Protein AF-A0A0R3D6L5-F1 (afdb_monomer_lite)

Radius of gyration: 11.18 Å; chains: 1; bounding box: 20×21×36 Å

Structure (mmCIF, N/CA/C/O backbone):
data_AF-A0A0R3D6L5-F1
#
_entry.id   AF-A0A0R3D6L5-F1
#
loop_
_atom_site.group_PDB
_atom_site.id
_atom_site.type_symbol
_atom_site.label_atom_id
_atom_site.label_alt_id
_atom_site.label_comp_id
_atom_site.label_asym_id
_atom_site.label_entity_id
_atom_site.label_seq_id
_atom_site.pdbx_PDB_ins_code
_atom_site.Cartn_x
_atom_site.Cartn_y
_atom_site.Cartn_z
_atom_site.occupancy
_atom_site.B_iso_or_equiv
_atom_site.auth_seq_id
_atom_site.auth_comp_id
_atom_site.auth_asym_id
_atom_site.auth_atom_id
_atom_site.pdbx_PDB_model_num
ATOM 1 N N . MET A 1 1 ? -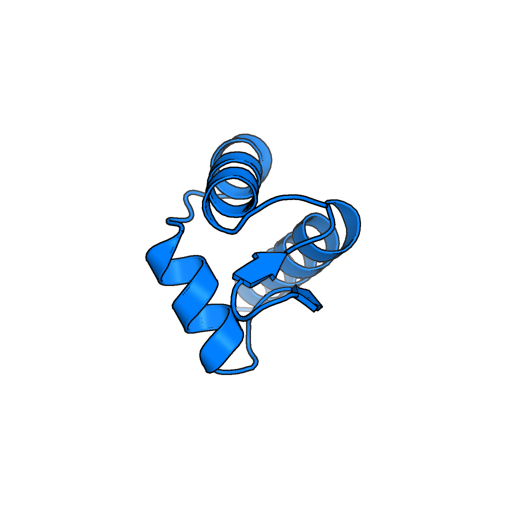4.863 4.765 -10.355 1.00 83.44 1 MET A N 1
ATOM 2 C CA . MET A 1 1 ? -3.679 4.226 -9.655 1.00 83.44 1 MET A CA 1
ATOM 3 C C . MET A 1 1 ? -2.998 5.373 -8.932 1.00 83.44 1 MET A C 1
ATOM 5 O O . MET A 1 1 ? -2.944 6.457 -9.495 1.00 83.44 1 MET A O 1
ATOM 9 N N . LEU A 1 2 ? -2.554 5.153 -7.700 1.00 90.94 2 LEU A N 1
ATOM 10 C CA . LEU A 1 2 ? -1.886 6.124 -6.837 1.00 90.94 2 LEU A CA 1
ATOM 11 C C . LEU A 1 2 ? -0.386 5.834 -6.806 1.00 90.94 2 LEU A C 1
ATOM 13 O O . LEU A 1 2 ? 0.018 4.675 -6.740 1.00 90.94 2 LEU A O 1
ATOM 17 N N . THR A 1 3 ? 0.441 6.869 -6.807 1.00 93.50 3 THR A N 1
ATOM 18 C CA . THR A 1 3 ? 1.875 6.747 -6.516 1.00 93.50 3 THR A CA 1
ATOM 19 C C . THR A 1 3 ? 2.107 6.343 -5.057 1.00 93.50 3 THR A C 1
ATOM 21 O O . THR A 1 3 ? 1.220 6.460 -4.210 1.00 93.50 3 THR A O 1
ATOM 24 N N . LYS A 1 4 ? 3.332 5.922 -4.713 1.00 91.06 4 LYS A N 1
A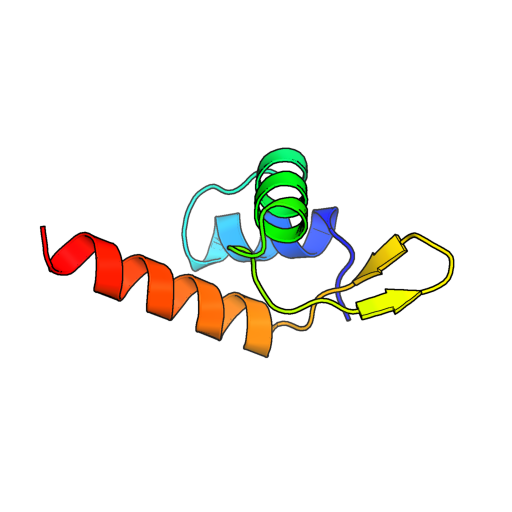TOM 25 C CA . LYS A 1 4 ? 3.696 5.602 -3.317 1.00 91.06 4 LYS A CA 1
ATOM 26 C C . LYS A 1 4 ? 3.410 6.738 -2.320 1.00 91.06 4 LYS A C 1
ATOM 28 O O . LYS A 1 4 ? 3.093 6.459 -1.168 1.00 91.06 4 LYS A O 1
ATOM 33 N N . GLN A 1 5 ? 3.552 8.001 -2.737 1.00 93.00 5 GLN A N 1
ATOM 34 C CA . GLN A 1 5 ? 3.271 9.153 -1.875 1.00 93.00 5 GLN A CA 1
ATOM 35 C C . GLN A 1 5 ? 1.770 9.320 -1.662 1.00 93.00 5 GLN A C 1
ATOM 37 O O . GLN A 1 5 ? 1.327 9.390 -0.520 1.00 93.00 5 GLN A O 1
ATOM 42 N N . GLU A 1 6 ? 0.987 9.294 -2.738 1.00 94.06 6 GLU A N 1
ATOM 43 C CA . GLU A 1 6 ? -0.472 9.407 -2.657 1.00 94.06 6 GLU A CA 1
ATOM 44 C C . GLU A 1 6 ? -1.092 8.248 -1.872 1.00 94.06 6 GLU A C 1
ATOM 46 O O . GLU A 1 6 ? -1.988 8.464 -1.061 1.00 94.06 6 GLU A O 1
ATOM 51 N N . ALA A 1 7 ? -0.582 7.029 -2.057 1.00 93.06 7 ALA A N 1
ATOM 52 C CA . ALA A 1 7 ? -1.017 5.848 -1.321 1.00 93.06 7 ALA A CA 1
ATOM 53 C C . ALA A 1 7 ? -0.758 5.977 0.190 1.00 93.06 7 ALA A C 1
ATOM 55 O O . ALA A 1 7 ? -1.625 5.661 1.004 1.00 93.06 7 ALA A O 1
ATOM 56 N N . ALA A 1 8 ? 0.409 6.494 0.578 1.00 92.62 8 ALA A N 1
ATOM 57 C CA . ALA A 1 8 ? 0.743 6.732 1.979 1.00 92.62 8 ALA A CA 1
ATOM 58 C C . ALA A 1 8 ? -0.117 7.839 2.610 1.00 92.62 8 ALA A C 1
ATOM 60 O O . ALA A 1 8 ? -0.604 7.680 3.732 1.00 92.62 8 ALA A O 1
ATOM 61 N N . SER A 1 9 ? -0.358 8.934 1.881 1.00 93.69 9 SER A N 1
ATOM 62 C CA . SER A 1 9 ? -1.278 9.994 2.310 1.00 93.69 9 SER A CA 1
ATOM 63 C C . SER A 1 9 ? -2.703 9.469 2.467 1.00 93.69 9 SER A C 1
ATOM 65 O O . SER A 1 9 ? -3.352 9.746 3.472 1.00 93.69 9 SER A O 1
ATOM 67 N N . TYR A 1 10 ? -3.173 8.662 1.519 1.00 93.38 10 TYR A N 1
ATOM 68 C CA . TYR A 1 10 ? -4.492 8.043 1.560 1.00 93.38 10 TYR A CA 1
ATOM 69 C C . TYR A 1 10 ? -4.663 7.128 2.786 1.00 93.38 10 TYR A C 1
ATOM 71 O O . TYR A 1 10 ? -5.626 7.279 3.540 1.00 93.38 10 TYR A O 1
ATOM 79 N N . LEU A 1 11 ? -3.690 6.247 3.050 1.00 90.44 11 LEU A N 1
ATOM 80 C CA . LEU A 1 11 ? -3.680 5.394 4.245 1.00 90.44 11 LEU A CA 1
ATOM 81 C C . LEU A 1 11 ? -3.652 6.215 5.542 1.00 90.44 11 LEU A C 1
ATOM 83 O O . LEU A 1 11 ? -4.392 5.900 6.474 1.00 90.44 11 LEU A O 1
ATOM 87 N N . SER A 1 12 ? -2.853 7.285 5.583 1.00 90.31 12 SER A N 1
ATOM 88 C CA . SER A 1 12 ? -2.737 8.171 6.749 1.00 90.31 12 SER A CA 1
ATOM 89 C C . SER A 1 12 ? -4.028 8.910 7.075 1.00 90.31 12 SER A C 1
ATOM 91 O O . SER A 1 12 ? -4.364 9.051 8.247 1.00 90.31 12 SER A O 1
ATOM 93 N N . LEU A 1 13 ? -4.760 9.360 6.056 1.00 89.56 13 LEU A N 1
ATOM 94 C CA . LEU A 1 13 ? -6.020 10.079 6.239 1.00 89.56 13 LEU A CA 1
ATOM 95 C C . LEU A 1 13 ? -7.166 9.160 6.670 1.00 89.56 13 LEU A C 1
ATOM 97 O O . LEU A 1 13 ? -8.045 9.588 7.412 1.00 89.56 13 LEU A O 1
ATOM 101 N N . ARG A 1 14 ? -7.186 7.913 6.184 1.00 87.00 14 ARG A N 1
ATOM 102 C CA . ARG A 1 14 ? -8.374 7.050 6.270 1.00 87.00 14 ARG A CA 1
ATOM 103 C C . ARG A 1 14 ? -8.231 5.875 7.233 1.00 87.00 14 ARG A C 1
ATOM 105 O O . ARG A 1 14 ? -9.232 5.385 7.758 1.00 87.00 14 ARG A O 1
ATOM 112 N N . HIS A 1 15 ? -7.004 5.415 7.477 1.00 85.38 15 HIS A N 1
ATOM 113 C CA . HIS A 1 15 ? -6.768 4.175 8.209 1.00 85.38 15 HIS A CA 1
ATOM 114 C C . HIS A 1 15 ? -5.844 4.319 9.413 1.00 85.38 15 HIS A C 1
ATOM 116 O O . HIS A 1 15 ? -6.274 3.990 10.521 1.00 85.38 15 HIS A O 1
ATOM 122 N N . PHE A 1 16 ? -4.593 4.724 9.191 1.00 84.69 16 PHE A N 1
ATOM 123 C CA . PHE A 1 16 ? -3.547 4.877 10.206 1.00 84.69 16 PHE A CA 1
ATOM 124 C C . PHE A 1 16 ? -2.335 5.593 9.607 1.00 84.69 16 PHE A C 1
ATOM 126 O O . PHE A 1 16 ? -2.059 5.455 8.416 1.00 84.69 16 PHE A O 1
ATOM 133 N N . ALA A 1 17 ? -1.578 6.306 10.445 1.00 87.06 17 ALA A N 1
ATOM 134 C CA . ALA A 1 17 ? -0.377 7.015 10.017 1.00 87.06 17 ALA A CA 1
ATOM 135 C C . ALA A 1 17 ? 0.611 6.067 9.310 1.00 87.06 17 ALA A C 1
ATOM 137 O O . ALA A 1 17 ? 1.098 5.095 9.892 1.00 87.06 17 ALA A O 1
ATOM 138 N N . MET A 1 18 ? 0.897 6.357 8.041 1.00 87.31 18 MET A N 1
ATOM 139 C CA . MET A 1 18 ? 1.769 5.566 7.179 1.00 87.31 18 MET A CA 1
ATOM 140 C C . MET A 1 18 ? 2.616 6.494 6.314 1.00 87.31 18 MET A C 1
ATOM 142 O O . MET A 1 18 ? 2.096 7.332 5.581 1.00 87.31 18 MET A O 1
ATOM 146 N N . THR A 1 19 ? 3.936 6.324 6.355 1.00 91.94 19 THR A N 1
ATOM 147 C CA . THR A 1 19 ? 4.848 7.084 5.492 1.00 91.94 19 THR A CA 1
ATOM 148 C C . THR A 1 19 ? 5.085 6.349 4.177 1.00 91.94 19 THR A C 1
ATOM 150 O O . THR A 1 19 ? 5.049 5.121 4.117 1.00 91.94 19 THR A O 1
ATOM 153 N N . ALA A 1 20 ? 5.401 7.088 3.110 1.00 89.50 20 ALA A N 1
ATOM 154 C CA . ALA A 1 20 ? 5.729 6.488 1.812 1.00 89.50 20 ALA A CA 1
ATOM 155 C C . ALA A 1 20 ? 6.951 5.556 1.881 1.00 89.50 20 ALA A C 1
ATOM 157 O O . ALA A 1 20 ? 7.033 4.584 1.133 1.00 89.50 20 ALA A O 1
ATOM 158 N N . HIS A 1 21 ? 7.891 5.840 2.789 1.00 89.75 21 HIS A N 1
ATOM 159 C CA . HIS A 1 21 ? 9.039 4.973 3.042 1.00 89.75 21 HIS A CA 1
ATOM 160 C C . HIS A 1 21 ? 8.611 3.657 3.698 1.00 89.75 21 HIS A C 1
ATOM 162 O O . HIS A 1 21 ? 8.948 2.592 3.190 1.00 89.75 21 HIS A O 1
ATOM 168 N N . ALA A 1 22 ? 7.810 3.718 4.767 1.00 89.94 22 ALA A N 1
ATOM 169 C CA . ALA A 1 22 ? 7.297 2.522 5.431 1.00 89.94 22 ALA A CA 1
ATOM 170 C C . ALA A 1 22 ? 6.428 1.673 4.488 1.00 89.94 22 ALA A C 1
ATOM 172 O O . ALA A 1 22 ? 6.564 0.452 4.462 1.00 89.94 22 ALA A O 1
ATOM 173 N N . LEU A 1 23 ? 5.599 2.311 3.656 1.00 89.94 23 LEU A N 1
ATOM 174 C CA . LEU A 1 23 ? 4.804 1.633 2.632 1.00 89.94 23 LEU A CA 1
ATOM 175 C C . LEU A 1 23 ? 5.691 0.884 1.623 1.00 89.94 23 LEU A C 1
ATOM 177 O O . LEU A 1 23 ? 5.436 -0.280 1.320 1.00 89.94 23 LEU A O 1
ATOM 181 N N . ALA A 1 24 ? 6.764 1.521 1.146 1.00 89.12 24 ALA A N 1
ATOM 182 C CA . ALA A 1 24 ? 7.714 0.890 0.233 1.00 89.12 24 ALA A CA 1
ATOM 183 C C . ALA A 1 24 ? 8.480 -0.271 0.891 1.00 89.12 24 ALA A C 1
ATOM 185 O O . ALA A 1 24 ? 8.695 -1.300 0.257 1.00 89.12 24 ALA A O 1
ATOM 186 N N . GLU A 1 25 ? 8.863 -0.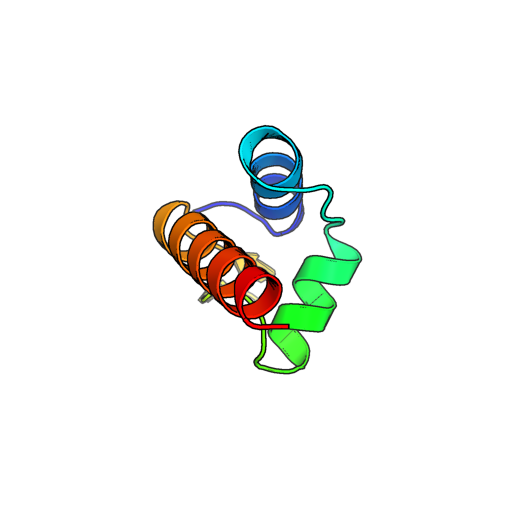145 2.162 1.00 90.94 25 GLU A N 1
ATOM 187 C CA . GLU A 1 25 ? 9.496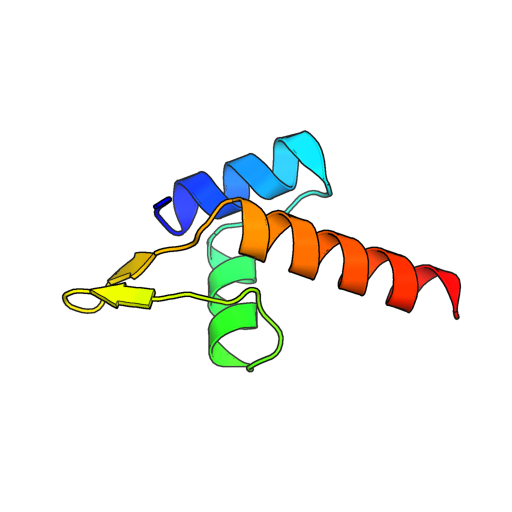 -1.234 2.916 1.00 90.94 25 GLU A CA 1
ATOM 188 C C . GLU A 1 25 ? 8.543 -2.419 3.117 1.00 90.94 25 GLU A C 1
ATOM 190 O O . GLU A 1 25 ? 8.949 -3.573 2.975 1.00 90.94 25 GLU A O 1
ATOM 195 N N . HIS A 1 26 ? 7.260 -2.158 3.377 1.00 89.50 26 HIS A N 1
ATOM 196 C CA . HIS A 1 26 ? 6.235 -3.199 3.427 1.00 89.50 26 HIS A CA 1
ATOM 197 C C . HIS A 1 26 ? 6.102 -3.935 2.093 1.00 89.50 26 HIS A C 1
ATOM 199 O O . HIS A 1 26 ? 6.109 -5.168 2.085 1.00 89.50 26 HIS A O 1
ATOM 205 N N . ALA A 1 27 ? 6.050 -3.194 0.983 1.00 87.62 27 ALA A N 1
ATOM 206 C CA . ALA A 1 27 ? 6.013 -3.761 -0.361 1.00 87.62 27 ALA A CA 1
ATOM 207 C C . ALA A 1 27 ? 7.244 -4.643 -0.645 1.00 87.62 27 ALA A C 1
ATOM 209 O O . ALA A 1 27 ? 7.089 -5.775 -1.095 1.00 87.62 27 ALA A O 1
ATOM 210 N N . LYS A 1 28 ? 8.456 -4.189 -0.292 1.00 87.19 28 LYS A N 1
ATOM 211 C CA . LYS A 1 28 ? 9.696 -4.976 -0.452 1.00 87.19 28 LYS A CA 1
ATOM 212 C C . LYS A 1 28 ? 9.716 -6.262 0.372 1.00 87.19 28 LYS A C 1
ATOM 214 O O . LYS A 1 28 ? 10.258 -7.265 -0.073 1.00 87.19 28 LYS A O 1
ATOM 219 N N . ARG A 1 29 ? 9.159 -6.233 1.584 1.00 87.88 29 ARG A N 1
ATOM 220 C CA . ARG A 1 29 ? 9.115 -7.393 2.490 1.00 87.88 29 ARG A CA 1
ATOM 221 C C . ARG A 1 29 ? 8.020 -8.404 2.131 1.00 87.88 29 ARG A C 1
ATOM 223 O O . ARG A 1 29 ? 7.872 -9.380 2.856 1.00 87.88 29 ARG A O 1
ATOM 230 N N . GLY A 1 30 ? 7.219 -8.149 1.092 1.00 85.62 30 GLY A N 1
ATOM 231 C CA . GLY A 1 30 ? 6.070 -8.986 0.726 1.00 85.62 30 GLY A CA 1
ATOM 232 C C . GLY A 1 30 ? 4.898 -8.910 1.712 1.00 85.62 30 GLY A C 1
ATOM 233 O O . GLY A 1 30 ? 3.968 -9.697 1.617 1.00 85.62 30 GLY A O 1
ATOM 234 N N . ASN A 1 31 ? 4.931 -7.960 2.654 1.00 85.75 31 ASN A N 1
ATOM 235 C CA . ASN A 1 31 ? 3.911 -7.765 3.694 1.00 85.75 31 ASN A CA 1
ATOM 236 C C . ASN A 1 31 ? 3.134 -6.449 3.498 1.00 85.75 31 ASN A C 1
ATOM 238 O O . ASN A 1 31 ? 2.559 -5.906 4.447 1.00 85.75 31 ASN A O 1
ATOM 242 N N . GLY A 1 32 ? 3.205 -5.879 2.297 1.00 87.38 32 GLY A N 1
ATOM 243 C CA . GLY A 1 32 ? 2.562 -4.628 1.915 1.00 87.38 32 GLY A CA 1
ATOM 244 C C . GLY A 1 32 ? 1.306 -4.837 1.080 1.00 87.38 32 GLY A C 1
ATOM 245 O O . GLY A 1 32 ? 0.988 -5.971 0.728 1.00 87.38 32 GLY A O 1
ATOM 246 N N . PRO A 1 33 ? 0.600 -3.744 0.759 1.00 90.50 33 PRO A N 1
ATOM 247 C CA . PRO A 1 33 ? -0.526 -3.802 -0.156 1.00 90.50 33 PRO A CA 1
ATOM 248 C C . PRO A 1 33 ? -0.064 -4.241 -1.547 1.00 90.50 33 PRO A C 1
ATOM 250 O O . PRO A 1 33 ? 1.099 -4.036 -1.933 1.00 90.50 33 PRO A O 1
ATOM 253 N N . ALA A 1 34 ? -0.992 -4.826 -2.303 1.00 89.31 34 ALA A N 1
ATOM 254 C CA . ALA A 1 34 ? -0.753 -5.146 -3.698 1.00 89.31 34 ALA A CA 1
ATOM 255 C C . ALA A 1 34 ? -0.390 -3.873 -4.478 1.00 89.31 34 ALA A C 1
ATOM 257 O O . ALA A 1 34 ? -0.873 -2.770 -4.203 1.00 89.31 34 ALA A O 1
ATOM 258 N N . HIS A 1 35 ? 0.543 -4.027 -5.411 1.00 91.12 35 HIS A N 1
ATOM 259 C CA . HIS A 1 35 ? 1.088 -2.924 -6.182 1.00 91.12 35 HIS A CA 1
ATOM 260 C C . HIS A 1 35 ? 1.497 -3.388 -7.572 1.00 91.12 35 HIS A C 1
ATOM 262 O O . HIS A 1 35 ? 1.829 -4.548 -7.799 1.00 91.12 35 HIS A O 1
ATOM 268 N N . SER A 1 36 ? 1.502 -2.442 -8.500 1.00 91.19 36 SER A N 1
ATOM 269 C CA . SER A 1 36 ? 2.017 -2.610 -9.852 1.00 91.19 36 SER A CA 1
ATOM 270 C C . SER A 1 36 ? 3.310 -1.826 -10.008 1.00 91.19 36 SER A C 1
ATOM 272 O O . SER A 1 36 ? 3.436 -0.710 -9.501 1.00 91.19 36 SER A O 1
ATOM 274 N N . VAL A 1 37 ? 4.270 -2.400 -10.730 1.00 90.25 37 VAL A N 1
ATOM 275 C CA . VAL A 1 37 ? 5.516 -1.720 -11.085 1.00 90.25 37 VAL A CA 1
ATOM 276 C C . VAL A 1 37 ? 5.429 -1.295 -12.543 1.00 90.25 37 VAL A C 1
ATOM 278 O O . VAL A 1 37 ? 5.340 -2.141 -13.428 1.00 90.25 37 VAL A O 1
ATOM 281 N N . VAL A 1 38 ? 5.474 0.010 -12.802 1.00 89.44 38 VAL A N 1
ATOM 282 C CA . VAL A 1 38 ? 5.505 0.564 -14.164 1.00 89.44 38 VAL A CA 1
ATOM 283 C C . VAL A 1 38 ? 6.725 1.465 -14.273 1.00 89.44 38 VAL A C 1
ATOM 285 O O . VAL A 1 38 ? 6.876 2.401 -13.490 1.00 89.44 38 VAL A O 1
ATOM 288 N N . ASN A 1 39 ? 7.633 1.159 -15.203 1.00 89.75 39 ASN A N 1
ATOM 289 C CA . ASN A 1 39 ? 8.903 1.878 -15.386 1.00 89.75 39 ASN A CA 1
ATOM 290 C C . ASN A 1 39 ? 9.738 2.017 -14.093 1.00 89.75 39 ASN A C 1
ATOM 292 O O . ASN A 1 39 ? 10.377 3.039 -13.866 1.00 89.75 39 ASN A O 1
ATOM 296 N N . GLY A 1 40 ? 9.705 1.009 -13.215 1.00 86.56 40 GLY A N 1
ATOM 297 C CA . GLY A 1 40 ? 10.424 1.029 -11.933 1.00 86.56 40 GLY A CA 1
ATOM 298 C C . GLY A 1 40 ? 9.742 1.832 -10.817 1.00 86.56 40 GLY A C 1
ATOM 299 O O . GLY A 1 40 ? 10.269 1.904 -9.707 1.00 86.56 40 GLY A O 1
ATOM 300 N N . TYR A 1 41 ? 8.559 2.397 -11.070 1.00 86.75 41 TYR A N 1
ATOM 301 C CA . TYR A 1 41 ? 7.764 3.106 -10.071 1.00 86.75 41 TYR A CA 1
ATOM 302 C C . TYR A 1 41 ? 6.634 2.230 -9.535 1.00 86.75 41 TYR A C 1
ATOM 304 O O . TYR A 1 41 ? 5.996 1.487 -10.278 1.00 86.75 41 TYR A O 1
ATOM 312 N N . LEU A 1 42 ? 6.393 2.341 -8.226 1.00 89.00 42 LEU A N 1
ATOM 313 C CA . LEU A 1 42 ? 5.335 1.625 -7.518 1.00 89.00 42 LEU A CA 1
ATOM 314 C C . LEU A 1 42 ? 4.015 2.391 -7.603 1.00 89.00 42 LEU A C 1
ATOM 316 O O . LEU A 1 42 ? 3.939 3.553 -7.183 1.00 89.00 42 LEU A O 1
ATOM 320 N N . TYR A 1 43 ? 2.985 1.695 -8.067 1.00 92.56 43 TYR A N 1
ATOM 321 C CA . TYR A 1 43 ? 1.616 2.174 -8.167 1.00 92.56 43 TYR A CA 1
ATOM 322 C C . TYR A 1 43 ? 0.669 1.272 -7.385 1.00 92.56 43 TYR A C 1
ATOM 324 O O . TYR A 1 43 ? 0.798 0.052 -7.411 1.00 92.56 43 TYR A O 1
ATOM 332 N N . TYR A 1 44 ? -0.311 1.878 -6.728 1.00 93.06 44 TYR A N 1
ATOM 333 C CA . TYR A 1 44 ? -1.256 1.203 -5.844 1.00 93.06 44 TYR A CA 1
ATOM 334 C C . TYR A 1 44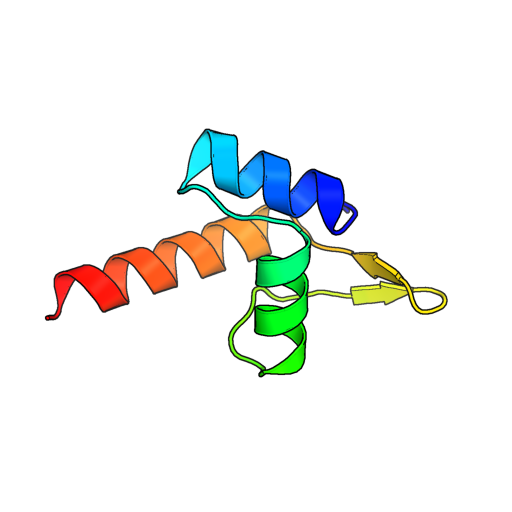 ? -2.691 1.504 -6.282 1.00 93.06 44 TYR A C 1
ATOM 336 O O . TYR A 1 44 ? -2.987 2.611 -6.748 1.00 93.06 44 TYR A O 1
ATOM 344 N N . SER A 1 45 ? -3.604 0.545 -6.147 1.00 94.56 45 SER A N 1
ATOM 345 C CA . SER A 1 45 ? -5.039 0.833 -6.239 1.00 94.56 45 SER A CA 1
ATOM 346 C C . SER A 1 45 ? -5.579 1.243 -4.866 1.00 94.56 45 SER A C 1
ATOM 348 O O . SER A 1 45 ? -4.952 0.987 -3.842 1.00 94.56 45 SER A O 1
ATOM 350 N N . ARG A 1 46 ? -6.722 1.935 -4.832 1.00 93.38 46 ARG A N 1
ATOM 351 C CA . ARG A 1 46 ? -7.354 2.297 -3.552 1.00 93.38 46 ARG A CA 1
ATOM 352 C C . ARG A 1 46 ? -7.927 1.064 -2.860 1.00 93.38 46 ARG A C 1
ATOM 354 O O . ARG A 1 46 ? -7.776 0.946 -1.651 1.00 93.38 46 ARG A O 1
ATOM 361 N N . ASP A 1 47 ? -8.511 0.154 -3.631 1.00 92.62 47 ASP A N 1
ATOM 362 C CA . ASP A 1 47 ? -9.107 -1.079 -3.123 1.00 92.62 47 ASP A CA 1
ATOM 363 C C . ASP A 1 47 ? -8.056 -1.974 -2.448 1.00 92.62 47 ASP A C 1
ATOM 365 O O . ASP A 1 47 ? -8.263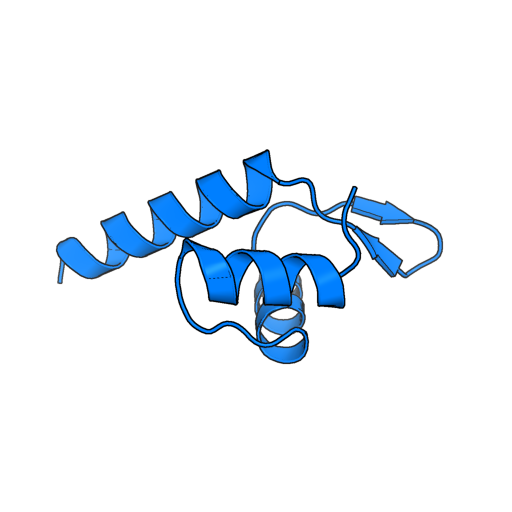 -2.405 -1.317 1.00 92.62 47 ASP A O 1
ATOM 369 N N . ASP A 1 48 ? -6.875 -2.136 -3.058 1.00 92.31 48 ASP A N 1
ATOM 370 C CA . ASP A 1 48 ? -5.766 -2.909 -2.471 1.00 92.31 48 ASP A CA 1
ATOM 371 C C . ASP A 1 48 ? -5.246 -2.284 -1.165 1.00 92.31 48 ASP A C 1
ATOM 373 O O . ASP A 1 48 ? -4.850 -2.985 -0.229 1.00 92.31 48 ASP A O 1
ATOM 377 N N . LEU A 1 49 ? -5.221 -0.946 -1.095 1.00 92.38 49 LEU A N 1
ATOM 378 C CA . LEU A 1 49 ? -4.823 -0.221 0.113 1.00 92.38 49 LEU A CA 1
ATOM 379 C C . LEU A 1 49 ? -5.846 -0.421 1.235 1.00 92.38 49 LEU A C 1
ATOM 381 O O . LEU A 1 49 ? -5.447 -0.661 2.377 1.00 92.38 49 LEU A O 1
ATOM 385 N N . ASP A 1 50 ? -7.139 -0.343 0.913 1.00 92.75 50 ASP A N 1
ATOM 386 C CA . ASP A 1 50 ? -8.233 -0.557 1.861 1.00 92.75 50 ASP A CA 1
ATOM 387 C C . ASP A 1 50 ? -8.236 -2.010 2.368 1.00 92.75 50 ASP A C 1
ATOM 389 O O . ASP A 1 50 ? -8.329 -2.238 3.578 1.00 92.75 50 ASP A O 1
ATOM 393 N N . GLU A 1 51 ? -8.076 -2.993 1.479 1.00 91.81 51 GLU A N 1
ATOM 394 C CA . GLU A 1 51 ? -8.018 -4.416 1.828 1.00 91.81 51 GLU A CA 1
ATOM 395 C C . GLU A 1 51 ? -6.840 -4.709 2.765 1.00 91.81 51 GLU A C 1
ATOM 397 O O . GLU A 1 51 ? -7.015 -5.282 3.847 1.00 91.81 51 GLU A O 1
ATOM 402 N N . TRP A 1 52 ? -5.644 -4.233 2.415 1.00 91.44 52 TRP A N 1
ATOM 403 C CA . TRP A 1 52 ? -4.460 -4.399 3.254 1.00 91.44 52 TRP A CA 1
ATOM 404 C C . TRP A 1 52 ? -4.616 -3.726 4.623 1.00 91.44 52 TRP A C 1
ATOM 406 O O . TRP A 1 52 ? -4.249 -4.297 5.657 1.00 91.44 52 TRP A O 1
ATOM 416 N N . ALA A 1 53 ? -5.199 -2.525 4.663 1.00 90.94 53 ALA A N 1
ATOM 417 C CA . ALA A 1 53 ? -5.464 -1.819 5.909 1.00 90.94 53 ALA A CA 1
ATOM 418 C C . ALA A 1 53 ? -6.453 -2.581 6.806 1.00 90.94 53 ALA A C 1
ATOM 420 O O . ALA A 1 53 ? -6.255 -2.655 8.023 1.00 90.94 53 ALA A O 1
ATOM 421 N N . GLN A 1 54 ? -7.493 -3.182 6.222 1.00 89.31 54 GLN A N 1
ATOM 422 C CA . GLN A 1 54 ? -8.447 -4.021 6.947 1.00 89.31 54 GLN A CA 1
ATOM 423 C C . GLN A 1 54 ? -7.794 -5.297 7.487 1.00 89.31 54 GLN A C 1
ATOM 425 O O . GLN A 1 54 ? -8.011 -5.641 8.651 1.00 89.31 54 GLN A O 1
ATOM 430 N N . MET A 1 55 ? -6.959 -5.974 6.692 1.00 87.12 55 MET A N 1
ATOM 431 C CA . MET A 1 55 ? -6.203 -7.145 7.150 1.00 87.12 55 MET A CA 1
ATOM 432 C C . MET A 1 55 ? -5.299 -6.797 8.335 1.00 87.12 55 MET A C 1
ATOM 434 O O . MET A 1 55 ? -5.285 -7.514 9.337 1.00 87.12 55 MET A O 1
ATOM 438 N N . ARG A 1 56 ? -4.601 -5.654 8.274 1.00 84.44 56 ARG A N 1
ATOM 439 C CA . ARG A 1 56 ? -3.772 -5.177 9.388 1.00 84.44 56 ARG A CA 1
ATOM 440 C C . ARG A 1 56 ? -4.569 -4.930 10.661 1.00 84.44 56 ARG A C 1
ATOM 442 O O . ARG A 1 56 ? -4.105 -5.334 11.723 1.00 84.44 56 ARG A O 1
ATOM 449 N N . ARG A 1 57 ? -5.751 -4.312 10.573 1.00 79.62 57 ARG A N 1
ATOM 450 C CA . ARG A 1 57 ? -6.620 -4.101 11.746 1.00 79.62 57 ARG A CA 1
ATOM 451 C C . ARG A 1 57 ? -7.026 -5.428 12.392 1.00 79.62 57 ARG A C 1
ATOM 453 O O . ARG A 1 57 ? -6.831 -5.595 13.591 1.00 79.62 57 ARG A O 1
ATOM 460 N N . LYS A 1 58 ? -7.457 -6.409 11.590 1.00 75.94 58 LYS A N 1
ATOM 461 C CA . LYS A 1 58 ? -7.838 -7.745 12.089 1.00 75.94 58 LYS A CA 1
ATOM 462 C C . LYS A 1 58 ? -6.682 -8.494 12.760 1.00 75.94 58 LYS A C 1
ATOM 464 O O . LYS A 1 58 ? -6.911 -9.220 13.721 1.00 75.94 58 LYS A O 1
ATOM 469 N N . CYS A 1 59 ? -5.450 -8.327 12.275 1.00 64.94 59 CYS A N 1
ATOM 470 C CA . CYS A 1 59 ? -4.269 -8.919 12.911 1.00 64.94 59 CYS A CA 1
ATOM 471 C C . CYS A 1 59 ? -3.920 -8.270 14.259 1.00 64.94 59 CYS A C 1
ATOM 473 O O . CYS A 1 59 ? -3.338 -8.938 15.109 1.00 64.94 59 CYS A O 1
ATOM 475 N N . VAL A 1 60 ? -4.253 -6.992 14.459 1.00 60.47 60 VAL A N 1
ATOM 476 C CA . VAL A 1 60 ? -3.989 -6.278 15.719 1.00 60.47 60 VAL A CA 1
ATOM 477 C C . VAL A 1 60 ? -5.022 -6.632 16.793 1.00 60.47 60 VAL A C 1
ATOM 479 O O . VAL A 1 60 ? -4.641 -6.780 17.945 1.00 60.47 60 VAL A O 1
ATOM 482 N N . GLU A 1 61 ? -6.290 -6.854 16.434 1.00 60.09 61 GLU A N 1
ATOM 483 C CA . GLU A 1 61 ? -7.356 -7.233 17.388 1.00 60.09 61 GLU A CA 1
ATOM 484 C C . GLU A 1 61 ? -7.263 -8.670 17.931 1.00 60.09 61 GLU A C 1
ATOM 486 O O . GLU A 1 61 ? -7.998 -9.029 18.845 1.00 60.09 61 GLU A O 1
ATOM 491 N N . ARG A 1 62 ? -6.381 -9.518 17.386 1.00 53.62 62 ARG A N 1
ATOM 492 C CA . ARG A 1 62 ? -6.193 -10.906 17.853 1.00 53.62 62 ARG A CA 1
ATOM 493 C C . ARG A 1 62 ? -4.986 -11.102 18.783 1.00 53.62 62 ARG A C 1
ATOM 495 O O . ARG A 1 62 ? -4.589 -12.246 19.005 1.00 53.62 62 ARG A O 1
ATOM 502 N N . ARG A 1 63 ? -4.385 -10.022 19.282 1.00 45.66 63 ARG A N 1
ATOM 503 C CA . ARG A 1 63 ? -3.295 -10.039 20.271 1.00 45.66 63 ARG A CA 1
ATOM 504 C C . ARG A 1 63 ? -3.785 -9.553 21.621 1.00 45.66 63 ARG A C 1
ATOM 506 O O . ARG A 1 63 ? -3.287 -10.116 22.617 1.00 45.66 63 ARG A O 1
#

Secondary structure (DSSP, 8-state):
-EEHHHHHHHHHHHTS---HHHHHHHHHTT-S---EEETTEEEE-HHHHHHHHHHHHHHHTT-

Foldseek 3Di:
DDFLQRLQVLCVVPANRGHSVNQVVCVVVVNHFDWDADPNTTHHDPVSSVVSSVVVVVVVVVD

Organism: NCBI:txid989370

pLDDT: mean 86.91, std 9.6, range [45.66, 94.56]

Sequence (63 aa):
MLTKQEAASYLSLRHFAMTAHALAEHAKRGNGPAHSVVNGYLYYSRDDLDEWAQMRRKCVERR